Protein AF-A0A803MCG4-F1 (afdb_monomer)

Secondary structure (DSSP, 8-state):
-HHHHHT-HHHHHHHHHHHHHHIIIIIHHHHHHHHHHT----HHHHHHHHHHHHHHHHHHS----TT-TT----SHHHHHHHHHHHHHHHHTS-TT--------

Radius of gyration: 17.78 Å; Cα contacts (8 Å, |Δi|>4): 53; chains: 1; bounding box: 35×46×42 Å

Mean predicted aligned error: 9.39 Å

Foldseek 3Di:
DVVVVCPDPVVVVVLVVLLVVCCVPFVVVLVVVCVVVVDDDDPVVLVLLSVVQSVCCSPVVDGPSCSDNVDDPDCPSVVVVVVVVVCCCVPVNDPPPPPPPDDD

Sequence (104 aa):
MAQSFLSNPKFNQFLVNKTWEKVEDGLIPALDHVSKHVIEFDLQDLFARFTLDTICTMIMDYDPKSLSLDLPNVPSPRALDDIAEVIFYRHAVPTNFSVDSKGG

pLDDT: mean 80.84, std 13.24, range [35.38, 96.44]

Solvent-accessible surface area (backbone atoms only — not comparable to full-atom values): 6296 Å² total; per-residue (Å²): 110,68,68,64,53,68,69,30,72,68,43,53,55,51,49,52,51,51,47,47,52,44,38,67,76,36,52,50,56,43,53,53,51,35,65,74,66,71,56,89,75,60,67,67,61,52,50,51,32,48,50,48,28,45,49,34,37,73,76,65,74,38,72,76,63,65,61,49,88,82,64,70,85,65,67,62,65,60,55,48,51,55,50,50,51,53,51,40,55,71,73,72,47,61,92,82,67,68,77,78,88,74,82,135

InterPro domains:
  IPR036396 Cytochrome P450 superfamily [G3DSA:1.10.630.10] (1-99)
  IPR036396 Cytochrome P450 superfamily [SSF48264] (18-96)

Organism: Chenopodium quinoa (NCBI:txid63459)

Structure (mmCIF, N/CA/C/O backbone):
data_AF-A0A803MCG4-F1
#
_entry.id   AF-A0A803MCG4-F1
#
loop_
_atom_site.group_PDB
_atom_site.id
_atom_site.type_symbol
_atom_site.label_atom_id
_atom_site.label_alt_id
_atom_site.label_comp_id
_atom_site.label_asym_id
_atom_site.label_entity_id
_atom_site.label_seq_id
_atom_site.pdbx_PDB_ins_code
_atom_site.Cartn_x
_atom_site.Cartn_y
_atom_site.Cartn_z
_atom_site.occupancy
_atom_site.B_iso_or_equiv
_atom_site.auth_seq_id
_atom_site.auth_comp_id
_atom_site.auth_asym_id
_atom_site.auth_atom_id
_atom_site.pdbx_PDB_model_num
ATOM 1 N N . MET A 1 1 ? -12.209 -2.690 21.016 1.00 65.12 1 MET A N 1
ATOM 2 C CA . MET A 1 1 ? -12.016 -1.344 20.429 1.00 65.12 1 MET A CA 1
ATOM 3 C C . MET A 1 1 ? -11.770 -1.425 18.920 1.00 65.12 1 MET A C 1
ATOM 5 O O . MET A 1 1 ? -12.610 -0.929 18.187 1.00 65.12 1 MET A O 1
ATOM 9 N N . ALA A 1 2 ? -10.739 -2.143 18.446 1.00 76.56 2 ALA A N 1
ATOM 10 C CA . ALA A 1 2 ? -10.454 -2.309 17.008 1.00 76.56 2 ALA A CA 1
ATOM 11 C C . ALA A 1 2 ? -11.637 -2.853 16.179 1.00 76.56 2 ALA A C 1
ATOM 13 O O . ALA A 1 2 ? -12.020 -2.244 15.191 1.00 76.56 2 ALA A O 1
ATOM 14 N N . GLN A 1 3 ? -12.285 -3.933 16.628 1.00 79.50 3 GLN A N 1
ATOM 15 C CA . GLN A 1 3 ? -13.439 -4.523 15.924 1.00 79.50 3 GLN A CA 1
ATOM 16 C C . GLN A 1 3 ? -14.598 -3.532 15.723 1.00 79.50 3 GLN A C 1
ATOM 18 O O . GLN A 1 3 ? -15.220 -3.502 14.668 1.00 79.50 3 GLN A O 1
ATOM 23 N N . SER A 1 4 ? -14.859 -2.673 16.713 1.00 85.00 4 SER A N 1
ATOM 24 C CA . SER A 1 4 ? -15.916 -1.658 16.629 1.00 85.00 4 SER A CA 1
ATOM 25 C C . SER A 1 4 ? -15.553 -0.519 15.673 1.00 85.00 4 SER A C 1
ATOM 27 O O . SER A 1 4 ? -16.428 -0.017 14.974 1.00 85.00 4 SER A O 1
ATOM 29 N N . PHE A 1 5 ? -14.272 -0.143 15.615 1.00 83.94 5 PHE A N 1
ATOM 30 C CA . PHE A 1 5 ? -13.768 0.833 14.651 1.00 83.94 5 PHE A CA 1
ATOM 31 C C . PHE A 1 5 ? -13.873 0.303 13.214 1.00 83.94 5 PHE A C 1
ATOM 33 O O . PHE A 1 5 ? -14.467 0.965 12.369 1.00 83.94 5 PHE A O 1
ATOM 40 N N . LEU A 1 6 ? -13.384 -0.917 12.968 1.00 85.31 6 LEU A N 1
ATOM 41 C CA . LEU A 1 6 ? -13.390 -1.546 11.641 1.00 85.31 6 LEU A CA 1
ATOM 42 C C . LEU A 1 6 ? -14.806 -1.857 11.133 1.00 85.31 6 LEU A C 1
ATOM 44 O O . LEU A 1 6 ? -15.054 -1.806 9.936 1.00 85.31 6 LEU A O 1
ATOM 4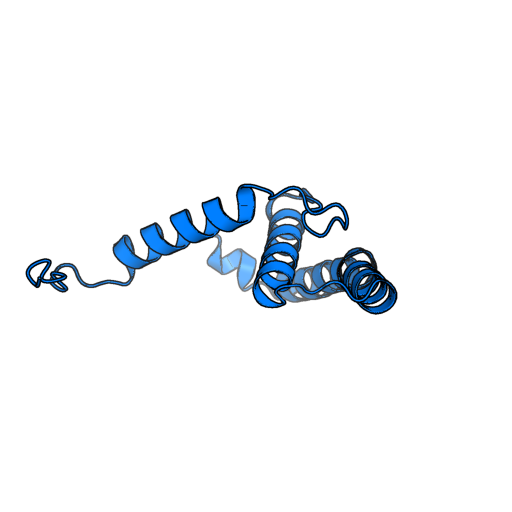8 N N . SER A 1 7 ? -15.752 -2.132 12.034 1.00 86.81 7 SER A N 1
ATOM 49 C CA . SER A 1 7 ? -17.154 -2.395 11.668 1.00 86.81 7 SER A CA 1
ATOM 50 C C . SER A 1 7 ? -17.970 -1.119 11.413 1.00 86.81 7 SER A C 1
ATOM 52 O O . SER A 1 7 ? -19.164 -1.197 11.123 1.00 86.81 7 SER A O 1
ATOM 54 N N . ASN A 1 8 ? -17.376 0.069 11.560 1.00 90.44 8 ASN A N 1
ATOM 55 C CA . ASN A 1 8 ? -18.083 1.326 11.349 1.00 90.44 8 ASN A CA 1
A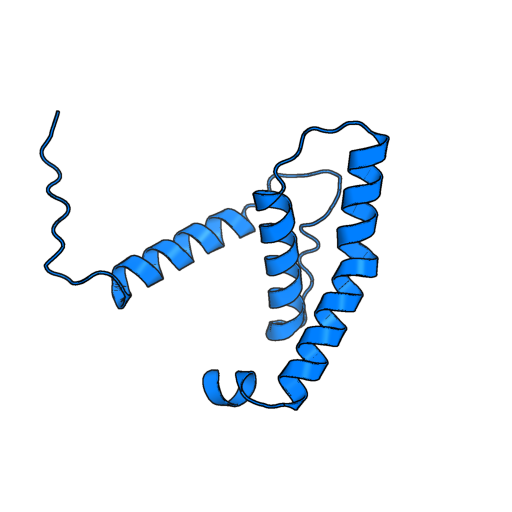TOM 56 C C . ASN A 1 8 ? -18.305 1.571 9.841 1.00 90.44 8 ASN A C 1
ATOM 58 O O . ASN A 1 8 ? -17.337 1.577 9.087 1.00 90.44 8 ASN A O 1
ATOM 62 N N . PRO A 1 9 ? -19.526 1.882 9.370 1.00 90.94 9 PRO A N 1
ATOM 63 C CA . PRO A 1 9 ? -19.766 2.185 7.955 1.00 90.94 9 PRO A CA 1
ATOM 64 C C . PRO A 1 9 ? -18.896 3.320 7.392 1.00 90.94 9 PRO A C 1
ATOM 66 O O . PRO A 1 9 ? -18.530 3.296 6.219 1.00 90.94 9 PRO A O 1
ATOM 69 N N . LYS A 1 10 ? -18.519 4.299 8.227 1.00 91.12 10 LYS A N 1
ATOM 70 C CA . LYS A 1 10 ? -17.595 5.377 7.836 1.00 91.12 10 LYS A CA 1
ATOM 71 C C . LYS A 1 10 ? -16.187 4.856 7.554 1.00 91.12 10 LYS A C 1
ATOM 73 O O . LYS A 1 10 ? -15.504 5.412 6.700 1.00 91.12 10 LYS A O 1
ATOM 78 N N . PHE A 1 11 ? -15.770 3.792 8.242 1.00 89.69 11 PHE A N 1
ATOM 79 C CA . PHE A 1 11 ? -14.501 3.129 7.965 1.00 89.69 11 PHE A CA 1
ATOM 80 C C . PHE A 1 11 ? -14.511 2.496 6.573 1.00 89.69 11 PHE A C 1
ATOM 82 O O . PHE A 1 11 ? -13.528 2.638 5.865 1.00 89.69 11 PHE A O 1
ATOM 89 N N . ASN A 1 12 ? -15.623 1.906 6.120 1.00 89.88 12 ASN A N 1
ATOM 90 C CA . ASN A 1 12 ? -15.706 1.348 4.762 1.00 89.88 12 ASN A CA 1
ATOM 91 C C . ASN A 1 12 ? -15.523 2.418 3.679 1.00 89.88 12 ASN A C 1
ATOM 93 O O . ASN A 1 12 ? -14.814 2.193 2.705 1.00 89.88 12 ASN A O 1
ATOM 97 N N . GLN A 1 13 ? -16.137 3.592 3.847 1.00 92.31 13 GLN A N 1
ATOM 98 C CA . GLN A 1 13 ? -15.953 4.690 2.896 1.00 92.31 13 GLN A CA 1
ATOM 99 C C . GLN A 1 13 ? -14.511 5.214 2.916 1.00 92.31 13 GLN A C 1
ATOM 101 O O . GLN A 1 13 ? -13.924 5.449 1.865 1.00 92.31 13 GLN A O 1
ATOM 106 N N . PHE A 1 14 ? -13.931 5.361 4.108 1.00 91.50 14 PHE A N 1
ATOM 107 C CA . PHE A 1 14 ? -12.529 5.740 4.268 1.00 91.50 14 PHE A CA 1
ATOM 108 C C . PHE A 1 14 ? -11.579 4.715 3.630 1.00 91.50 14 PHE A C 1
ATOM 110 O O . PHE A 1 14 ? -10.676 5.105 2.897 1.00 91.50 14 PHE A O 1
ATOM 117 N N . LEU A 1 15 ? -11.833 3.423 3.853 1.00 92.38 15 LEU A N 1
ATOM 118 C CA . LEU A 1 15 ? -11.116 2.294 3.268 1.00 92.38 15 LEU A CA 1
ATOM 119 C C . LEU A 1 15 ? -11.131 2.390 1.740 1.00 92.38 15 LEU A C 1
ATOM 121 O O . LEU A 1 15 ? -10.075 2.446 1.126 1.00 92.38 15 LEU A O 1
ATOM 125 N N . VAL A 1 16 ? -12.318 2.488 1.133 1.00 93.50 16 VAL A N 1
ATOM 126 C CA . VAL A 1 16 ? -12.461 2.585 -0.328 1.00 93.50 16 VAL A CA 1
ATOM 127 C C . VAL A 1 16 ? -11.715 3.798 -0.881 1.00 93.50 16 VAL A C 1
ATOM 129 O O . VAL A 1 16 ? -10.952 3.648 -1.831 1.00 93.50 16 VAL A O 1
ATOM 132 N N . ASN A 1 17 ? -11.881 4.975 -0.271 1.00 94.19 17 ASN A N 1
ATOM 133 C CA . ASN A 1 17 ? -11.223 6.194 -0.738 1.00 94.19 17 ASN A CA 1
ATOM 134 C C . ASN A 1 17 ? -9.695 6.076 -0.661 1.00 94.19 17 ASN A C 1
ATOM 136 O O . ASN A 1 17 ? -9.012 6.338 -1.645 1.00 94.19 17 ASN A O 1
ATOM 140 N N . LYS A 1 18 ? -9.155 5.626 0.479 1.00 92.19 18 LYS A N 1
ATOM 141 C CA . LYS A 1 18 ? -7.706 5.477 0.668 1.00 92.19 18 LYS A CA 1
ATOM 142 C C . LYS A 1 18 ? -7.099 4.396 -0.215 1.00 92.19 18 LYS A C 1
ATOM 144 O O . LYS A 1 18 ? -6.002 4.582 -0.733 1.00 92.19 18 LYS A O 1
ATOM 149 N N . THR A 1 19 ? -7.806 3.290 -0.430 1.00 94.94 19 THR A N 1
ATOM 150 C CA . THR A 1 19 ? -7.378 2.271 -1.391 1.00 94.94 19 THR A CA 1
ATOM 151 C C . THR A 1 19 ? -7.359 2.834 -2.809 1.00 94.94 19 THR A C 1
ATOM 153 O O . THR A 1 19 ? -6.396 2.591 -3.529 1.00 94.94 19 THR A O 1
ATOM 156 N N . TRP A 1 20 ? -8.378 3.601 -3.208 1.00 96.44 20 TRP A N 1
ATOM 157 C CA . TRP A 1 20 ? -8.450 4.183 -4.549 1.00 96.44 20 TRP A CA 1
ATOM 158 C C . TRP A 1 20 ? -7.330 5.196 -4.810 1.00 96.44 20 TRP A C 1
ATOM 160 O O . TRP A 1 20 ? -6.634 5.068 -5.813 1.00 96.44 20 TRP A O 1
ATOM 170 N N . GLU A 1 21 ? -7.077 6.108 -3.863 1.00 94.00 21 GLU A N 1
ATOM 171 C CA . GLU A 1 21 ? -5.930 7.033 -3.903 1.00 94.00 21 GLU A CA 1
ATOM 172 C C . GLU A 1 21 ? -4.619 6.265 -4.149 1.00 94.00 21 GLU A C 1
ATOM 174 O O . GLU A 1 21 ? -3.825 6.611 -5.022 1.00 94.00 21 GLU A O 1
ATOM 179 N N . LYS A 1 22 ? -4.412 5.145 -3.442 1.00 94.00 22 LYS A N 1
ATOM 180 C CA . LYS A 1 22 ? -3.191 4.345 -3.592 1.00 94.00 22 LYS A CA 1
ATOM 181 C C . LYS A 1 22 ? -3.112 3.580 -4.917 1.00 94.00 22 LYS A C 1
ATOM 183 O O . LYS A 1 22 ? -2.011 3.309 -5.406 1.00 94.00 22 LYS A O 1
ATOM 188 N N . VAL A 1 23 ? -4.253 3.211 -5.500 1.00 95.69 23 VAL A N 1
ATOM 189 C CA . VAL A 1 23 ? -4.300 2.601 -6.835 1.00 95.69 23 VAL A CA 1
ATOM 190 C C . VAL A 1 23 ? -3.845 3.608 -7.886 1.00 95.69 23 VAL A C 1
ATOM 192 O O . VAL A 1 23 ? -2.986 3.270 -8.702 1.00 95.69 23 VAL A O 1
ATOM 195 N N . GLU A 1 24 ? -4.388 4.825 -7.842 1.00 95.44 24 GLU A N 1
ATOM 196 C CA . GLU A 1 24 ? -4.080 5.893 -8.799 1.00 95.44 24 GLU A CA 1
ATOM 197 C C . GLU A 1 24 ? -2.626 6.362 -8.686 1.00 95.44 24 GLU A C 1
ATOM 199 O O . GLU A 1 24 ? -1.921 6.416 -9.694 1.00 95.44 24 GLU A O 1
ATOM 204 N N . ASP A 1 25 ? -2.149 6.611 -7.465 1.00 91.25 25 ASP A N 1
ATOM 205 C CA . ASP A 1 25 ? -0.836 7.227 -7.240 1.00 91.25 25 ASP A CA 1
ATOM 206 C C . ASP A 1 25 ? 0.319 6.218 -7.139 1.00 91.25 25 ASP A C 1
ATOM 208 O O . ASP A 1 25 ? 1.489 6.596 -7.220 1.00 91.25 25 ASP A O 1
ATOM 212 N N . GLY A 1 26 ? 0.019 4.933 -6.928 1.00 90.81 26 GLY A N 1
ATOM 213 C CA . GLY A 1 26 ? 1.023 3.901 -6.656 1.00 90.81 26 GLY A CA 1
ATOM 214 C C . GLY A 1 26 ? 0.941 2.706 -7.596 1.00 90.81 26 GLY A C 1
ATOM 215 O O . GLY A 1 26 ? 1.872 2.448 -8.360 1.00 90.81 26 GLY A O 1
ATOM 216 N N . LEU A 1 27 ? -0.166 1.960 -7.540 1.00 92.75 27 LEU A N 1
ATOM 217 C CA . LEU A 1 27 ? -0.273 0.669 -8.228 1.00 92.75 27 LEU A CA 1
ATOM 218 C C . LEU A 1 27 ? -0.274 0.805 -9.757 1.00 92.75 27 LEU A C 1
ATOM 220 O O . LEU A 1 27 ? 0.442 0.068 -10.432 1.00 92.75 27 LEU A O 1
ATOM 224 N N . ILE A 1 28 ? -1.058 1.739 -10.306 1.00 93.81 28 ILE A N 1
ATOM 225 C CA . ILE A 1 28 ? -1.114 1.976 -11.755 1.00 93.81 28 ILE A CA 1
ATOM 226 C C . ILE A 1 28 ? 0.260 2.424 -12.289 1.00 93.81 28 ILE A C 1
ATOM 228 O O . ILE A 1 28 ? 0.743 1.788 -13.228 1.00 93.81 28 ILE A O 1
ATOM 232 N N . PRO A 1 29 ? 0.937 3.432 -11.698 1.00 91.12 29 PRO A N 1
ATOM 233 C CA . PRO A 1 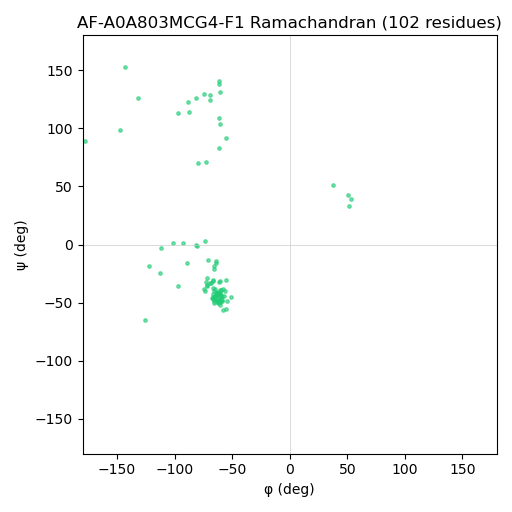29 ? 2.294 3.806 -12.096 1.00 91.12 29 PRO A CA 1
ATOM 234 C C . PRO A 1 29 ? 3.303 2.655 -12.016 1.00 91.12 29 PRO A C 1
ATOM 236 O O . PRO A 1 29 ? 4.131 2.506 -12.916 1.00 91.12 29 PRO A O 1
ATOM 239 N N . ALA A 1 30 ? 3.222 1.820 -10.973 1.00 88.44 30 ALA A N 1
ATOM 240 C CA . ALA A 1 30 ? 4.097 0.661 -10.817 1.00 88.44 30 ALA A CA 1
ATOM 241 C C . ALA A 1 30 ? 3.916 -0.350 -11.962 1.00 88.44 30 ALA A C 1
ATOM 243 O O . ALA A 1 30 ? 4.888 -0.746 -12.608 1.00 88.44 30 ALA A O 1
ATOM 244 N N . LEU A 1 31 ? 2.668 -0.716 -12.264 1.00 90.19 31 LEU A N 1
ATOM 245 C CA . LEU A 1 31 ? 2.343 -1.650 -13.344 1.00 90.19 31 LEU A CA 1
ATOM 246 C C . LEU A 1 31 ? 2.693 -1.087 -14.729 1.00 90.19 31 LEU A C 1
ATOM 248 O O . LEU A 1 31 ? 3.214 -1.818 -15.572 1.00 90.19 31 LEU A O 1
ATOM 252 N N . ASP A 1 32 ? 2.447 0.203 -14.967 1.00 90.69 32 ASP A N 1
ATOM 253 C CA . ASP A 1 32 ? 2.798 0.876 -16.223 1.00 90.69 32 ASP A CA 1
ATOM 254 C C . ASP A 1 32 ? 4.317 0.885 -16.455 1.00 90.69 32 ASP A C 1
ATOM 256 O O . ASP A 1 32 ? 4.787 0.574 -17.552 1.00 90.69 32 ASP A O 1
ATOM 260 N N . HIS A 1 33 ? 5.107 1.161 -15.414 1.00 86.31 33 HIS A N 1
ATOM 261 C CA . HIS A 1 33 ? 6.563 1.110 -15.506 1.00 86.31 33 HIS A CA 1
ATOM 262 C C . HIS A 1 33 ? 7.069 -0.297 -15.826 1.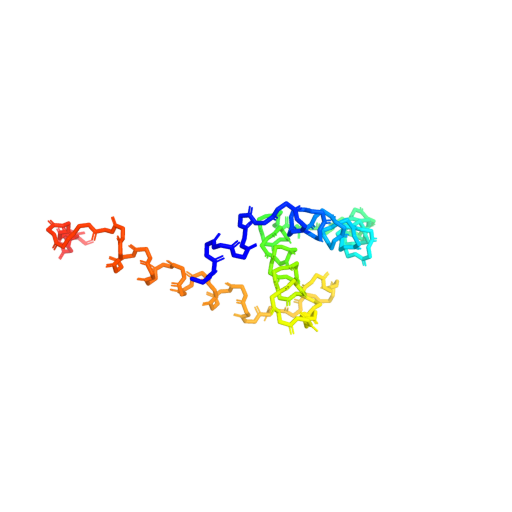00 86.31 33 HIS A C 1
ATOM 264 O O . HIS A 1 33 ? 7.879 -0.462 -16.741 1.00 86.31 33 HIS A O 1
ATOM 270 N N . VAL A 1 34 ? 6.590 -1.309 -15.101 1.00 84.19 34 VAL A N 1
ATOM 271 C CA . VAL A 1 34 ? 7.018 -2.696 -15.305 1.00 84.19 34 VAL A CA 1
ATOM 272 C C . VAL A 1 34 ? 6.639 -3.190 -16.703 1.00 84.19 34 VAL A C 1
ATOM 274 O O . VAL A 1 34 ? 7.469 -3.789 -17.389 1.00 84.19 34 VAL A O 1
ATOM 277 N N . SER A 1 35 ? 5.433 -2.850 -17.168 1.00 86.56 35 SER A N 1
ATOM 278 C CA . SER A 1 35 ? 4.967 -3.131 -18.530 1.00 86.56 35 SER A CA 1
ATOM 279 C C . SER A 1 35 ? 5.888 -2.522 -19.596 1.00 86.56 35 SER A C 1
ATOM 281 O O . SER A 1 35 ? 6.275 -3.198 -20.549 1.00 86.56 35 SER A O 1
ATOM 283 N N . LYS A 1 36 ? 6.312 -1.265 -19.412 1.00 87.75 36 LYS A N 1
ATOM 284 C CA . LYS A 1 36 ? 7.199 -0.557 -20.352 1.00 87.75 36 LYS A CA 1
ATOM 285 C C . LYS A 1 36 ? 8.623 -1.111 -20.402 1.00 87.75 36 LYS A C 1
ATOM 287 O O . LYS A 1 36 ? 9.247 -1.051 -21.458 1.00 87.75 36 LYS A O 1
ATOM 292 N N . HIS A 1 37 ? 9.140 -1.617 -19.285 1.00 81.44 37 HIS A N 1
ATOM 293 C CA . HIS A 1 37 ? 10.533 -2.063 -19.169 1.00 81.44 37 HIS A CA 1
ATOM 294 C C . HIS A 1 37 ? 10.697 -3.589 -19.261 1.00 81.44 37 HIS A C 1
ATOM 296 O O . HIS A 1 37 ? 11.823 -4.072 -19.185 1.00 81.44 37 HIS A O 1
ATOM 302 N N . VAL A 1 38 ? 9.600 -4.339 -19.455 1.00 75.12 38 VAL A N 1
ATOM 303 C CA . VAL A 1 38 ? 9.582 -5.816 -19.527 1.00 75.12 38 VAL A CA 1
ATOM 304 C C . VAL A 1 38 ? 10.311 -6.434 -18.324 1.00 75.12 38 VAL A C 1
ATOM 306 O O . VAL A 1 38 ? 11.120 -7.351 -18.452 1.00 75.12 38 VAL A O 1
ATOM 309 N N . ILE A 1 39 ? 10.058 -5.879 -17.138 1.00 78.19 39 ILE A N 1
ATOM 310 C CA . ILE A 1 39 ? 10.651 -6.363 -15.891 1.00 78.19 39 ILE A CA 1
ATOM 311 C C . ILE A 1 39 ? 9.835 -7.571 -15.427 1.00 78.19 39 ILE A C 1
ATOM 313 O O . ILE A 1 39 ? 8.615 -7.490 -15.288 1.00 78.19 39 ILE A O 1
ATOM 317 N N . GLU A 1 40 ? 10.497 -8.701 -15.186 1.00 79.88 40 GLU A N 1
ATOM 318 C CA . GLU A 1 40 ? 9.869 -9.806 -14.466 1.00 79.88 40 GLU A CA 1
ATOM 319 C C . GLU A 1 40 ? 9.669 -9.387 -13.008 1.00 79.88 40 GLU A C 1
ATOM 321 O O . GLU A 1 40 ? 10.596 -8.903 -12.356 1.00 79.88 40 GLU A O 1
ATOM 326 N N . PHE A 1 41 ? 8.451 -9.544 -12.501 1.00 77.06 41 PHE A N 1
ATOM 327 C CA . PHE A 1 41 ? 8.111 -9.161 -11.140 1.00 77.06 41 PHE A CA 1
ATOM 328 C C . PHE A 1 41 ? 7.128 -10.150 -10.530 1.00 77.06 41 PHE A C 1
ATOM 330 O O . PHE A 1 41 ? 6.327 -10.778 -11.226 1.00 77.06 41 PHE A O 1
ATOM 337 N N . ASP A 1 42 ? 7.179 -10.249 -9.208 1.00 83.44 42 ASP A N 1
ATOM 338 C CA . ASP A 1 42 ? 6.237 -11.047 -8.445 1.00 83.44 42 ASP A CA 1
ATOM 339 C C . ASP A 1 42 ? 4.993 -10.208 -8.113 1.00 83.44 42 ASP A C 1
ATOM 341 O O . ASP A 1 42 ? 5.051 -9.227 -7.365 1.00 83.44 42 ASP A O 1
ATOM 345 N N . LEU A 1 43 ? 3.848 -10.599 -8.676 1.00 86.62 43 LEU A N 1
ATOM 346 C CA . LEU A 1 43 ? 2.552 -9.984 -8.382 1.00 86.62 43 LEU A CA 1
ATOM 347 C C . LEU A 1 43 ? 2.173 -10.123 -6.904 1.00 86.62 43 LEU A C 1
ATOM 349 O O . LEU A 1 43 ? 1.502 -9.243 -6.367 1.00 86.62 43 LEU A O 1
ATOM 353 N N . GLN A 1 44 ? 2.596 -11.201 -6.241 1.00 85.00 44 GLN A N 1
ATOM 354 C CA . GLN A 1 44 ? 2.345 -11.404 -4.822 1.00 85.00 44 GLN A CA 1
ATOM 355 C C . GLN A 1 44 ? 3.106 -10.374 -3.984 1.00 85.00 44 GLN A C 1
ATOM 357 O O . GLN A 1 44 ? 2.497 -9.733 -3.128 1.00 85.00 44 GLN A O 1
ATOM 362 N N . ASP A 1 45 ? 4.394 -10.151 -4.266 1.00 81.19 45 ASP A N 1
ATOM 363 C CA . ASP A 1 45 ? 5.195 -9.111 -3.601 1.00 81.19 45 ASP A CA 1
ATOM 364 C C . ASP A 1 45 ? 4.629 -7.708 -3.875 1.00 81.19 45 ASP A C 1
ATOM 366 O O . ASP A 1 45 ? 4.485 -6.896 -2.957 1.00 81.19 45 ASP A O 1
ATOM 370 N N . LEU A 1 46 ? 4.215 -7.432 -5.117 1.00 86.44 46 LEU A N 1
ATOM 371 C CA . LEU A 1 46 ? 3.598 -6.153 -5.472 1.00 86.44 46 LEU A CA 1
ATOM 372 C C . LEU A 1 46 ? 2.309 -5.901 -4.676 1.00 86.44 46 LEU A C 1
ATOM 374 O O . LEU A 1 46 ? 2.135 -4.823 -4.099 1.00 86.44 46 LEU A O 1
ATOM 378 N N . PHE A 1 47 ? 1.403 -6.880 -4.627 1.00 88.44 47 PHE A N 1
ATOM 379 C CA . PHE A 1 47 ? 0.152 -6.731 -3.887 1.00 88.44 47 PHE A CA 1
ATOM 380 C C . PHE A 1 47 ? 0.371 -6.700 -2.373 1.00 88.44 47 PHE A C 1
ATOM 382 O O . PHE A 1 47 ? -0.320 -5.945 -1.691 1.00 88.44 47 PHE A O 1
ATOM 389 N N . ALA A 1 48 ? 1.363 -7.421 -1.846 1.00 85.94 48 ALA A N 1
ATOM 390 C CA . ALA A 1 48 ? 1.734 -7.341 -0.436 1.00 85.94 48 ALA A CA 1
ATOM 391 C C . ALA A 1 48 ? 2.201 -5.925 -0.055 1.00 85.94 48 ALA A C 1
ATOM 393 O O . ALA A 1 48 ? 1.720 -5.359 0.928 1.00 85.94 48 ALA A O 1
ATOM 394 N N . ARG A 1 49 ? 3.063 -5.305 -0.871 1.00 87.00 49 ARG A N 1
ATOM 395 C CA . ARG A 1 49 ? 3.508 -3.907 -0.697 1.00 87.00 49 ARG A CA 1
ATOM 396 C C . ARG A 1 49 ? 2.362 -2.911 -0.815 1.00 87.00 49 ARG A C 1
ATOM 398 O O . ARG A 1 49 ? 2.243 -1.997 -0.002 1.00 87.00 49 ARG A O 1
ATOM 405 N N . PHE A 1 50 ? 1.474 -3.119 -1.785 1.00 91.00 50 PHE A N 1
ATOM 406 C CA . PHE A 1 50 ? 0.266 -2.312 -1.932 1.00 91.00 50 PHE A CA 1
ATOM 407 C C . PHE A 1 50 ? -0.612 -2.375 -0.675 1.00 91.00 50 PHE A C 1
ATOM 409 O O . PHE A 1 50 ? -1.030 -1.337 -0.155 1.00 91.00 50 PHE A O 1
ATOM 416 N N . THR A 1 51 ? -0.871 -3.579 -0.159 1.00 90.25 51 THR A N 1
ATOM 417 C CA . THR A 1 51 ? -1.646 -3.778 1.069 1.00 90.25 51 THR A CA 1
ATOM 418 C C . THR A 1 51 ? -0.952 -3.150 2.273 1.00 90.25 51 THR A C 1
ATOM 420 O O . THR A 1 51 ? -1.616 -2.477 3.060 1.00 90.25 51 THR A O 1
ATOM 423 N N . LEU A 1 52 ? 0.369 -3.300 2.390 1.00 88.19 52 LEU A N 1
ATOM 424 C CA . LEU A 1 52 ? 1.148 -2.682 3.455 1.00 88.19 52 LEU A CA 1
ATOM 425 C C . LEU 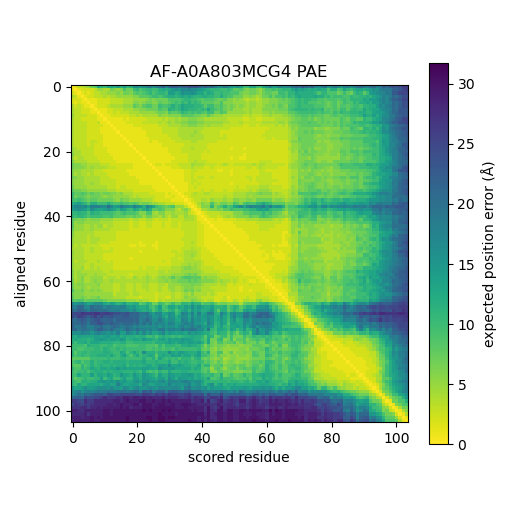A 1 52 ? 0.994 -1.160 3.460 1.00 88.19 52 LEU A C 1
ATOM 427 O O . LEU A 1 52 ? 0.566 -0.593 4.467 1.00 88.19 52 LEU A O 1
ATOM 431 N N . ASP A 1 53 ? 1.296 -0.502 2.342 1.00 89.31 53 ASP A N 1
ATOM 432 C CA . ASP A 1 53 ? 1.214 0.955 2.270 1.00 89.31 53 ASP A CA 1
ATOM 433 C C . ASP A 1 53 ? -0.210 1.450 2.565 1.00 89.31 53 ASP A C 1
ATOM 435 O O . ASP A 1 53 ? -0.400 2.442 3.272 1.00 89.31 53 ASP A O 1
ATOM 439 N N . THR A 1 54 ? -1.216 0.727 2.066 1.00 91.50 54 THR A N 1
ATOM 440 C CA . THR A 1 54 ? -2.636 1.025 2.283 1.00 91.50 54 THR A CA 1
ATOM 441 C C . THR A 1 54 ? -3.001 0.948 3.770 1.00 91.50 54 THR A C 1
ATOM 443 O O . THR A 1 54 ? -3.603 1.877 4.308 1.00 91.50 54 THR A O 1
ATOM 446 N N . ILE A 1 55 ? -2.596 -0.118 4.468 1.00 89.38 55 ILE A N 1
ATOM 447 C CA . ILE A 1 55 ? -2.862 -0.304 5.902 1.00 89.38 55 ILE A CA 1
ATOM 448 C C . ILE A 1 55 ? -2.118 0.739 6.743 1.00 89.38 55 ILE A C 1
ATOM 450 O O . ILE A 1 55 ? -2.720 1.335 7.638 1.00 89.38 55 ILE A O 1
ATOM 454 N N . CYS A 1 56 ? -0.836 0.987 6.464 1.00 88.19 56 CYS A N 1
ATOM 455 C CA . CYS A 1 56 ? -0.053 2.001 7.174 1.00 88.19 56 CYS A CA 1
ATOM 456 C C . CYS A 1 56 ? -0.655 3.399 6.996 1.00 88.19 56 CYS A C 1
ATOM 458 O O . CYS A 1 56 ? -0.815 4.122 7.979 1.00 88.19 56 CYS A O 1
ATOM 460 N N . THR A 1 57 ? -1.105 3.739 5.787 1.00 89.81 57 THR A N 1
ATOM 461 C CA . THR A 1 57 ? -1.791 5.012 5.530 1.00 89.81 57 THR A CA 1
ATOM 462 C C . THR A 1 57 ? -3.100 5.101 6.319 1.00 89.81 57 THR A C 1
ATOM 464 O O . THR A 1 57 ? -3.408 6.134 6.901 1.00 89.81 57 THR A O 1
ATOM 467 N N . MET A 1 58 ? -3.872 4.014 6.397 1.00 87.81 58 MET A N 1
ATOM 468 C CA . MET A 1 58 ? -5.163 4.014 7.094 1.00 87.81 58 MET A CA 1
ATOM 469 C C . MET A 1 58 ? -5.055 4.038 8.620 1.00 87.81 58 MET A C 1
ATOM 471 O O . MET A 1 58 ? -5.879 4.672 9.276 1.00 87.81 58 MET A O 1
ATOM 475 N N . ILE A 1 59 ? -4.104 3.296 9.190 1.00 86.56 59 ILE A N 1
ATOM 476 C CA . ILE A 1 59 ? -4.013 3.069 10.641 1.00 86.56 59 ILE A CA 1
ATOM 477 C C . ILE A 1 59 ? -3.015 4.024 11.297 1.00 86.56 59 ILE A C 1
ATOM 479 O O . ILE A 1 59 ? -3.226 4.438 12.436 1.00 86.56 59 ILE A O 1
ATOM 483 N N . MET A 1 60 ? -1.928 4.350 10.599 1.00 86.75 60 MET A N 1
ATOM 484 C CA . MET A 1 60 ? -0.802 5.116 11.139 1.00 86.75 60 MET A CA 1
ATOM 485 C C . MET A 1 60 ? -0.678 6.515 10.526 1.00 86.75 60 MET A C 1
ATOM 487 O O . MET A 1 60 ? 0.206 7.255 10.947 1.00 86.75 60 MET A O 1
ATOM 491 N N . ASP A 1 61 ? -1.526 6.869 9.548 1.00 87.44 61 ASP A N 1
ATOM 492 C CA . ASP A 1 61 ? -1.422 8.112 8.760 1.00 87.44 61 ASP A CA 1
ATOM 493 C C . ASP A 1 61 ? -0.014 8.304 8.156 1.00 87.44 61 ASP A C 1
ATOM 495 O O . ASP A 1 61 ? 0.513 9.408 8.038 1.00 87.44 61 ASP A O 1
ATOM 499 N N . TYR A 1 62 ? 0.630 7.183 7.814 1.00 86.94 62 TYR A N 1
ATOM 500 C CA . TYR A 1 62 ? 2.002 7.123 7.322 1.00 86.94 62 TYR A CA 1
ATOM 501 C C . TYR A 1 62 ? 2.074 6.248 6.073 1.00 86.94 62 TYR A C 1
ATOM 503 O O . TYR A 1 62 ? 1.670 5.088 6.111 1.00 86.94 62 TYR A O 1
ATOM 511 N N . ASP A 1 63 ? 2.626 6.785 4.983 1.00 87.50 63 ASP A N 1
ATOM 512 C CA . ASP A 1 63 ? 2.877 6.029 3.754 1.00 87.50 63 ASP A CA 1
ATOM 513 C C . ASP A 1 63 ? 4.343 5.547 3.717 1.00 87.50 63 ASP A C 1
ATOM 515 O O . ASP A 1 63 ? 5.248 6.381 3.586 1.00 87.50 63 ASP A O 1
ATOM 519 N N . PRO A 1 64 ? 4.604 4.226 3.798 1.00 83.94 64 PRO A N 1
ATOM 520 C CA . PRO A 1 64 ? 5.941 3.654 3.647 1.00 83.94 64 PRO A CA 1
ATOM 521 C C . PRO A 1 64 ? 6.509 3.827 2.235 1.00 83.94 64 PRO A C 1
ATOM 523 O O . PRO A 1 64 ? 7.720 3.695 2.052 1.00 83.94 64 PRO A O 1
ATOM 526 N N . LYS A 1 65 ? 5.652 4.094 1.237 1.00 86.69 65 LYS A N 1
ATOM 527 C CA . LYS A 1 65 ? 6.006 4.191 -0.186 1.00 86.69 65 LYS A CA 1
ATOM 528 C C . LYS A 1 65 ? 6.766 2.957 -0.689 1.00 86.69 65 LYS A C 1
ATOM 530 O O . LYS A 1 65 ? 7.695 3.070 -1.492 1.00 86.69 65 LYS A O 1
ATOM 535 N N . SER A 1 66 ? 6.373 1.768 -0.227 1.00 83.44 66 SER A N 1
ATOM 536 C CA . SER A 1 66 ? 7.050 0.504 -0.544 1.00 83.44 66 SER A CA 1
ATOM 537 C C . SER A 1 66 ? 6.848 0.037 -1.993 1.00 83.44 66 SER A C 1
ATOM 539 O O . SER A 1 66 ? 7.609 -0.808 -2.470 1.00 83.44 66 SER A O 1
ATOM 541 N N . LEU A 1 67 ? 5.891 0.633 -2.718 1.00 83.00 67 LEU A N 1
ATOM 542 C CA . LEU A 1 67 ? 5.656 0.437 -4.159 1.00 83.00 67 LEU A CA 1
ATOM 543 C C . LEU A 1 67 ? 6.698 1.103 -5.088 1.00 83.00 67 LEU A C 1
ATOM 545 O O . LEU A 1 67 ? 6.535 1.055 -6.305 1.00 83.00 67 LEU A O 1
ATOM 549 N N . SER A 1 68 ? 7.746 1.745 -4.554 1.00 70.81 68 SER A N 1
ATOM 550 C CA . SER A 1 68 ? 8.747 2.452 -5.369 1.00 70.81 68 SER A CA 1
ATOM 551 C C . SER A 1 68 ? 9.507 1.534 -6.344 1.00 70.81 68 SER A C 1
ATOM 553 O O . SER A 1 68 ? 9.951 0.441 -5.988 1.00 70.81 68 SER A O 1
ATOM 555 N N . LEU A 1 69 ? 9.697 2.043 -7.564 1.00 59.22 69 LEU A N 1
ATOM 556 C CA . LEU A 1 69 ? 10.217 1.355 -8.754 1.00 59.22 69 LEU A CA 1
ATOM 557 C C . LEU A 1 69 ? 11.686 0.915 -8.652 1.00 59.22 69 LEU A C 1
ATOM 559 O O . LEU A 1 69 ? 12.090 -0.008 -9.351 1.00 59.22 69 LEU A O 1
ATOM 563 N N . ASP A 1 70 ? 12.465 1.528 -7.757 1.00 60.00 70 ASP A N 1
ATOM 564 C CA . ASP A 1 70 ? 13.885 1.198 -7.557 1.00 60.00 70 ASP A CA 1
ATOM 565 C C . ASP A 1 70 ? 14.112 -0.038 -6.670 1.00 60.00 70 ASP A C 1
ATOM 567 O O . ASP A 1 70 ? 15.256 -0.417 -6.421 1.00 60.00 70 ASP A O 1
ATOM 571 N N . LEU A 1 71 ? 13.029 -0.656 -6.177 1.00 61.94 71 LEU A N 1
ATOM 572 C CA . LEU A 1 71 ? 13.002 -1.962 -5.510 1.00 61.94 71 LEU A CA 1
ATOM 573 C C . LEU A 1 71 ? 14.217 -2.262 -4.597 1.00 61.94 71 LEU A C 1
ATOM 575 O O . LEU A 1 71 ? 14.787 -3.356 -4.667 1.00 61.94 71 LEU A O 1
ATOM 579 N N . PRO A 1 72 ? 14.605 -1.368 -3.656 1.00 53.91 72 PRO A N 1
ATOM 580 C CA . PRO A 1 72 ? 15.363 -1.847 -2.520 1.00 53.91 72 PRO A CA 1
ATOM 581 C C . PRO A 1 72 ? 14.452 -2.853 -1.821 1.00 53.91 72 PRO A C 1
ATOM 583 O O . PRO A 1 72 ? 13.262 -2.608 -1.619 1.00 53.91 72 PRO A O 1
ATOM 586 N N . ASN A 1 73 ? 14.999 -4.022 -1.520 1.00 53.97 73 ASN A N 1
ATOM 587 C CA . ASN A 1 73 ? 14.354 -5.040 -0.713 1.00 53.97 73 ASN A CA 1
ATOM 588 C C . ASN A 1 73 ? 13.950 -4.406 0.628 1.00 53.97 73 ASN A C 1
ATOM 590 O O . ASN A 1 73 ? 14.773 -4.302 1.538 1.00 53.97 73 ASN A O 1
ATOM 594 N N . VAL A 1 74 ? 12.728 -3.876 0.717 1.00 56.34 74 VAL A N 1
ATOM 595 C CA . VAL A 1 74 ? 12.255 -3.204 1.923 1.00 56.34 74 VAL A CA 1
ATOM 596 C C . VAL A 1 74 ? 12.090 -4.314 2.961 1.00 56.34 74 VAL A C 1
ATOM 598 O O . VAL A 1 74 ? 11.397 -5.284 2.678 1.00 56.34 74 VAL A O 1
ATOM 601 N N . PRO A 1 75 ? 12.711 -4.242 4.148 1.00 57.44 75 PRO A N 1
ATOM 602 C CA . PR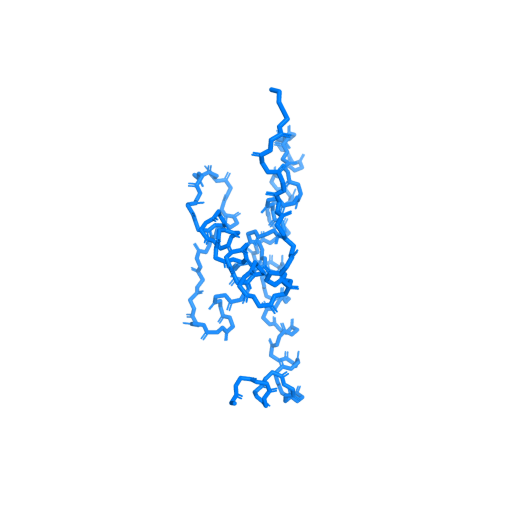O A 1 75 ? 12.597 -5.308 5.148 1.00 57.44 75 PRO A CA 1
ATOM 603 C C . PRO A 1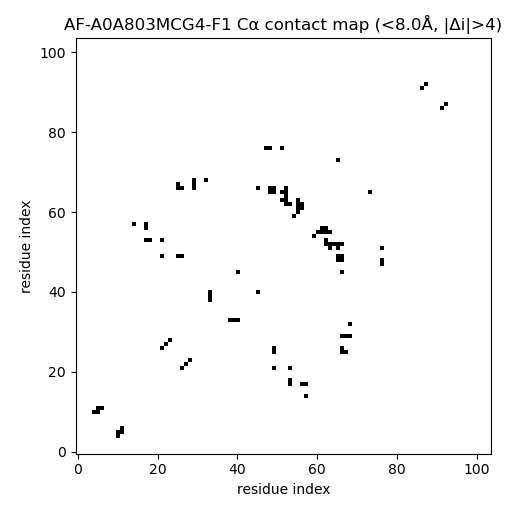 75 ? 11.171 -5.507 5.689 1.00 57.44 75 PRO A C 1
ATOM 605 O O . PRO A 1 75 ? 10.900 -6.502 6.358 1.00 57.44 75 PRO A O 1
ATOM 608 N N . SER A 1 76 ? 10.264 -4.554 5.446 1.00 59.34 76 SER A N 1
ATOM 609 C CA . SER A 1 76 ? 8.967 -4.483 6.119 1.00 59.34 76 SER A CA 1
ATOM 610 C C . SER A 1 76 ? 7.936 -5.547 5.717 1.00 59.34 76 SER A C 1
ATOM 612 O O . SER A 1 76 ? 7.221 -5.966 6.624 1.00 59.34 76 SER A O 1
ATOM 614 N N . PRO A 1 77 ? 7.826 -6.032 4.459 1.00 64.81 77 PRO A N 1
ATOM 615 C CA . PRO A 1 77 ? 6.876 -7.095 4.128 1.00 64.81 77 PRO A CA 1
ATOM 616 C C . PRO A 1 77 ? 7.237 -8.408 4.831 1.00 64.81 77 PRO A C 1
ATOM 618 O O . PRO A 1 77 ? 6.389 -8.989 5.494 1.00 64.81 77 PRO A O 1
ATOM 621 N N . ARG A 1 78 ? 8.523 -8.797 4.826 1.00 69.75 78 ARG A N 1
ATOM 622 C CA . ARG A 1 78 ? 8.992 -10.008 5.528 1.00 69.75 78 ARG A CA 1
ATOM 623 C C . ARG A 1 78 ? 8.749 -9.935 7.031 1.00 69.75 78 ARG A C 1
ATOM 625 O O . ARG A 1 78 ? 8.280 -10.892 7.623 1.00 69.75 78 ARG A O 1
ATOM 632 N N . ALA A 1 79 ? 9.026 -8.782 7.641 1.00 72.19 79 ALA A N 1
ATOM 633 C CA . ALA A 1 79 ? 8.784 -8.602 9.069 1.00 72.19 79 ALA A CA 1
ATOM 634 C C . ALA A 1 79 ? 7.296 -8.763 9.430 1.00 72.19 79 ALA A C 1
ATOM 636 O O . ALA A 1 79 ? 6.971 -9.218 10.524 1.00 72.19 79 ALA A O 1
ATOM 637 N N . LEU A 1 80 ? 6.383 -8.393 8.526 1.00 71.69 80 LEU A N 1
ATOM 638 C CA . LEU A 1 80 ? 4.952 -8.614 8.719 1.00 71.69 80 LEU A CA 1
ATOM 639 C C . LEU A 1 80 ? 4.554 -10.069 8.520 1.00 71.69 80 LEU A C 1
ATOM 641 O O . LEU A 1 80 ? 3.728 -10.548 9.294 1.00 71.69 80 LEU A O 1
ATOM 645 N N . ASP A 1 81 ? 5.148 -10.760 7.550 1.00 77.44 81 ASP A N 1
ATOM 646 C CA . ASP A 1 81 ? 4.945 -12.196 7.358 1.00 77.44 81 ASP A CA 1
ATOM 647 C C . ASP A 1 81 ? 5.381 -12.975 8.607 1.00 77.44 81 ASP A C 1
ATOM 649 O O . ASP A 1 81 ? 4.600 -13.767 9.133 1.00 77.44 81 ASP A O 1
ATOM 653 N N . ASP A 1 82 ? 6.555 -12.657 9.163 1.00 81.06 82 ASP A N 1
ATOM 654 C CA . ASP A 1 82 ? 7.063 -13.258 10.402 1.00 81.06 82 ASP A CA 1
ATOM 655 C C . ASP A 1 82 ? 6.093 -13.024 11.578 1.00 81.06 82 ASP A C 1
ATOM 657 O O . ASP A 1 82 ? 5.775 -13.930 12.353 1.00 81.06 82 ASP A O 1
ATOM 661 N N . ILE A 1 83 ? 5.577 -11.797 11.720 1.00 79.38 83 ILE A N 1
ATOM 662 C CA . ILE A 1 83 ? 4.599 -11.462 12.767 1.00 79.38 83 ILE A CA 1
ATOM 663 C C . ILE A 1 83 ? 3.284 -12.220 12.545 1.00 79.38 83 ILE A C 1
ATOM 665 O O . ILE A 1 83 ? 2.710 -12.743 13.505 1.00 79.38 83 ILE A O 1
ATOM 669 N N . ALA A 1 84 ? 2.793 -12.274 11.307 1.00 81.00 84 ALA A N 1
ATOM 670 C CA . ALA A 1 84 ? 1.560 -12.966 10.958 1.00 81.00 84 ALA A CA 1
ATOM 671 C C . ALA A 1 84 ? 1.674 -14.470 11.232 1.00 81.00 84 ALA A C 1
ATOM 673 O O . ALA A 1 84 ? 0.762 -15.049 11.827 1.00 81.00 84 ALA A O 1
ATOM 674 N N . GLU A 1 85 ? 2.810 -15.079 10.891 1.00 85.31 85 GLU A N 1
ATOM 675 C CA . GLU A 1 85 ? 3.120 -16.477 11.179 1.00 85.31 85 GLU A CA 1
ATOM 676 C C . GLU A 1 85 ? 3.115 -16.742 12.689 1.00 85.31 85 GLU A C 1
ATOM 678 O O . GLU A 1 85 ? 2.414 -17.639 13.165 1.00 85.31 85 GLU A O 1
ATOM 683 N N . VAL A 1 86 ? 3.808 -15.916 13.479 1.00 87.31 86 VAL A N 1
ATOM 684 C CA . VAL A 1 86 ? 3.826 -16.054 14.945 1.00 87.31 86 VAL A CA 1
ATOM 685 C C . VAL A 1 86 ? 2.421 -15.919 15.539 1.00 87.31 86 VAL A C 1
ATOM 687 O O . VAL A 1 86 ? 2.044 -16.687 16.431 1.00 87.31 86 VAL A O 1
ATOM 690 N N . ILE A 1 87 ? 1.617 -14.964 15.060 1.00 84.75 87 ILE A N 1
ATOM 691 C CA . ILE A 1 87 ? 0.228 -14.796 15.507 1.00 84.75 87 ILE A CA 1
ATOM 692 C C . ILE A 1 87 ? -0.604 -16.028 15.143 1.00 84.75 87 ILE A C 1
ATOM 694 O O . ILE A 1 87 ? -1.363 -16.499 15.995 1.00 84.75 87 ILE A O 1
ATOM 698 N N . PHE A 1 88 ? -0.449 -16.557 13.928 1.00 83.75 88 PHE A N 1
ATOM 699 C CA . PHE A 1 88 ? -1.146 -17.748 13.455 1.00 83.75 88 PHE A CA 1
ATOM 700 C C . PHE A 1 88 ? -0.810 -18.970 14.315 1.00 83.75 88 PHE A C 1
ATOM 702 O O . PHE A 1 88 ? -1.718 -19.590 14.870 1.00 83.75 88 PHE A O 1
ATOM 709 N N . TYR A 1 89 ? 0.472 -19.269 14.533 1.00 87.06 89 TYR A N 1
ATOM 710 C CA . TYR A 1 89 ? 0.873 -20.391 15.386 1.00 87.06 89 TYR A CA 1
ATOM 711 C C . TYR A 1 89 ? 0.386 -20.242 16.823 1.00 87.06 89 TYR A C 1
ATOM 713 O O . TYR A 1 89 ? -0.039 -21.213 17.441 1.00 87.06 89 TYR A O 1
ATOM 721 N N . ARG A 1 90 ? 0.417 -19.024 17.367 1.00 85.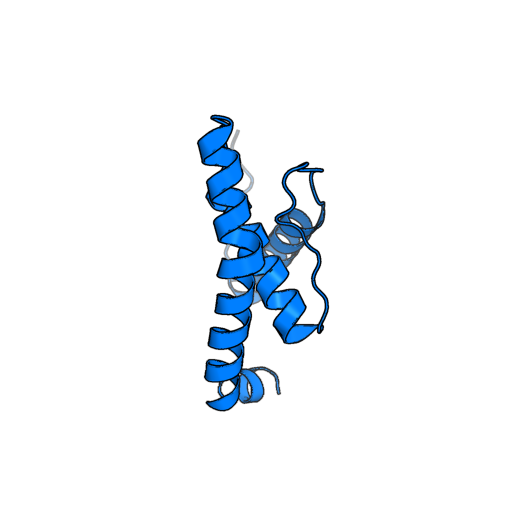44 90 ARG A N 1
ATOM 722 C CA . ARG A 1 90 ? 0.023 -18.798 18.758 1.00 85.44 90 ARG A CA 1
ATOM 723 C C . ARG A 1 90 ? -1.485 -18.898 18.989 1.00 85.44 90 ARG A C 1
ATOM 725 O O . ARG A 1 90 ? -1.888 -19.267 20.090 1.00 85.44 90 ARG A O 1
ATOM 732 N N . HIS A 1 91 ? -2.303 -18.522 18.007 1.00 85.31 91 HIS A N 1
ATOM 733 C CA . HIS A 1 91 ? -3.741 -18.314 18.228 1.00 85.31 91 HIS A CA 1
ATOM 734 C C . HIS A 1 91 ? -4.657 -19.161 17.343 1.00 85.31 91 HIS A C 1
ATOM 736 O O . HIS A 1 91 ? -5.830 -19.306 17.680 1.00 85.31 91 HIS A O 1
ATOM 742 N N . ALA A 1 92 ? -4.159 -19.701 16.232 1.00 87.62 92 ALA A N 1
ATOM 743 C CA . ALA A 1 92 ? -4.942 -20.507 15.298 1.00 87.62 92 ALA A CA 1
ATOM 744 C C . ALA A 1 92 ? -4.511 -21.981 15.274 1.00 87.62 92 ALA A C 1
ATOM 746 O O . ALA A 1 92 ? -5.333 -22.837 14.947 1.00 87.62 92 ALA A O 1
ATOM 747 N N . VAL A 1 93 ? -3.263 -22.295 15.646 1.00 88.38 93 VAL A N 1
ATOM 748 C CA . VAL A 1 93 ? -2.778 -23.681 15.722 1.00 88.38 93 VAL A CA 1
ATOM 749 C C . VAL A 1 93 ? -3.059 -24.269 17.114 1.00 88.38 93 VAL A C 1
ATOM 751 O O . VAL A 1 93 ? -2.612 -23.716 18.122 1.00 88.38 93 VAL A O 1
ATOM 754 N N . PRO A 1 94 ? -3.793 -25.393 17.210 1.00 82.50 94 PRO A N 1
ATOM 755 C CA . PRO A 1 94 ? -4.011 -26.089 18.472 1.00 82.50 94 PRO A CA 1
ATOM 756 C C . PRO A 1 94 ? -2.694 -26.575 19.089 1.00 82.50 94 PRO A C 1
ATOM 758 O O . PRO A 1 94 ? -1.823 -27.095 18.398 1.00 82.50 94 PRO A O 1
ATOM 761 N N . THR A 1 95 ? -2.560 -26.476 20.411 1.00 74.19 95 THR A N 1
ATOM 762 C CA . THR A 1 95 ? -1.318 -26.799 21.145 1.00 74.19 95 THR A CA 1
ATOM 763 C C . THR A 1 95 ? -0.911 -28.277 21.057 1.00 74.19 95 THR A C 1
ATOM 765 O O . THR A 1 95 ? 0.216 -28.638 21.371 1.00 74.19 95 THR A O 1
ATOM 768 N N . ASN A 1 96 ? -1.837 -29.139 20.641 1.00 70.06 96 ASN A N 1
ATOM 769 C CA . ASN A 1 96 ? -1.642 -30.566 20.405 1.00 70.06 96 ASN A CA 1
ATOM 770 C C . ASN A 1 96 ? -1.271 -30.900 18.951 1.00 70.06 96 ASN A C 1
ATOM 772 O O . ASN A 1 96 ? -1.094 -32.076 18.636 1.00 70.06 96 ASN A O 1
ATOM 776 N N . PHE A 1 97 ? -1.131 -29.903 18.074 1.00 59.31 97 PHE A N 1
ATOM 777 C CA . PHE A 1 97 ? -0.503 -30.079 16.769 1.00 59.31 97 PHE A CA 1
ATOM 778 C C . PHE A 1 97 ? 1.018 -30.060 16.960 1.00 59.31 97 PHE A C 1
ATOM 780 O O . PHE A 1 97 ? 1.714 -29.102 16.630 1.00 59.31 97 PHE A O 1
ATOM 787 N N . SER A 1 98 ? 1.538 -31.119 17.578 1.00 56.28 98 SER A N 1
ATOM 788 C CA . SER A 1 98 ? 2.965 -31.400 17.548 1.00 56.28 98 SER A CA 1
ATOM 789 C C . SER A 1 98 ? 3.329 -31.620 16.084 1.00 56.28 98 SER A C 1
ATOM 791 O O . SER A 1 98 ? 2.933 -32.623 15.493 1.00 56.28 98 SER A O 1
ATOM 793 N N . VAL A 1 99 ? 4.053 -30.682 15.474 1.00 62.19 99 VAL A N 1
ATOM 794 C CA . VAL A 1 99 ? 4.846 -31.023 14.295 1.00 62.19 99 VAL A CA 1
ATOM 795 C C . VAL A 1 99 ? 5.823 -32.070 14.797 1.00 62.19 99 VAL A C 1
ATOM 797 O O . VAL A 1 99 ? 6.753 -31.750 15.541 1.00 62.19 99 VAL A O 1
ATOM 800 N N . ASP A 1 100 ? 5.562 -33.329 14.460 1.00 53.59 100 ASP A N 1
ATOM 801 C CA . ASP A 1 100 ? 6.517 -34.410 14.619 1.00 53.59 100 ASP A CA 1
ATOM 802 C C . ASP A 1 100 ? 7.725 -34.072 13.742 1.00 53.59 100 ASP A C 1
ATOM 804 O O . ASP A 1 100 ? 7.865 -34.513 12.604 1.00 53.59 100 ASP A O 1
ATOM 808 N N . SER A 1 1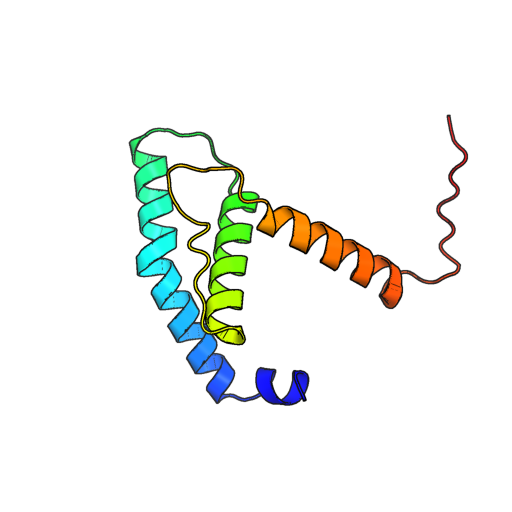01 ? 8.621 -33.248 14.282 1.00 50.78 101 SER A N 1
ATOM 809 C CA . SER A 1 101 ? 9.974 -33.073 13.782 1.00 50.78 101 SER A CA 1
ATOM 810 C C . SER A 1 101 ? 10.756 -34.332 14.145 1.00 50.78 101 SER A C 1
ATOM 812 O O . SER A 1 101 ? 11.572 -34.370 15.065 1.00 50.78 101 SER A O 1
ATOM 814 N N . LYS A 1 102 ? 10.423 -35.419 13.450 1.00 50.72 102 LYS A N 1
ATOM 815 C CA . LYS A 1 102 ? 11.279 -36.580 13.251 1.00 50.72 102 LYS A CA 1
ATOM 816 C C . LYS A 1 102 ? 10.976 -37.166 11.881 1.00 50.72 102 LYS A C 1
ATOM 818 O O . LYS A 1 102 ? 10.058 -37.962 11.721 1.00 50.72 102 LYS A O 1
ATOM 823 N N . GLY A 1 103 ? 11.815 -36.817 10.914 1.00 39.34 103 GLY A N 1
ATOM 824 C CA . GLY A 1 103 ? 11.842 -37.494 9.629 1.00 39.34 103 GLY A CA 1
ATOM 825 C C . GLY A 1 103 ? 12.923 -36.962 8.699 1.00 39.34 103 GLY A C 1
ATOM 826 O O . GLY A 1 103 ? 12.620 -36.091 7.899 1.00 39.34 103 GLY A O 1
ATOM 827 N N . GLY A 1 104 ? 14.124 -37.550 8.800 1.00 35.38 104 GLY A N 1
ATOM 828 C CA . GLY A 1 104 ? 15.069 -37.738 7.685 1.00 35.38 104 GLY A CA 1
ATOM 829 C C . GLY A 1 104 ? 15.944 -36.562 7.304 1.00 35.38 104 GLY A C 1
ATOM 830 O O . GLY A 1 104 ? 15.521 -35.809 6.407 1.00 35.38 104 GLY A O 1
#